Protein AF-A0A2N5MF92-F1 (afdb_monomer)

Mean predicted aligned error: 6.57 Å

Secondary structure (DSSP, 8-state):
-EEEEEEE-HHHHHHHHHHHH--TT-EEEEESS--HHHHHHHHHHHHHH--EEEEE---SHHHHHTT--TTEEEEEEESSBTTTTBPP-HHHHHHHHHHHTPPEEEE-TTTHHHH--TTTTT-SEEEEEIIIIIT-SS----EEEEEEHHHHHHHHHHH-S----

Sequence (165 aa):
MLNSSGGLTPFFAVSAVLIALTKAGDHIVCSQGLYGCTFGLLQLMKNKYNINHDFCAMESVEQLSALIRPETACTYVETPINPTMNKLDLEMIAQVGKQHGIPVVVDNTFSTPYLQRLLDWGCDIVLHSATKYICGHGDVVGGLVVGKKQFINSVAIITLTEIDA

Radius of gyration: 15.11 Å; Cα contacts (8 Å, |Δi|>4): 310; chains: 1; bounding box: 35×36×42 Å

Solvent-accessible surface area (backbone atoms only — not comparable to full-atom values): 9068 Å² total; per-residue (Å²): 125,77,47,71,57,84,83,29,41,43,66,51,36,54,50,44,52,52,55,68,56,48,56,74,63,24,29,35,41,30,41,56,54,61,57,70,68,60,50,52,48,49,52,48,38,30,75,76,42,48,25,44,71,48,76,36,84,56,85,44,72,66,66,47,57,72,68,62,50,98,48,41,42,34,37,41,37,54,36,53,16,64,91,79,61,49,77,69,60,56,50,60,52,19,50,54,21,61,75,72,74,28,50,30,36,34,38,36,46,75,57,37,76,90,72,46,63,53,63,83,45,53,34,49,32,42,34,32,36,34,28,45,75,74,55,66,73,71,84,50,81,22,10,35,46,39,33,52,43,72,59,45,51,60,40,41,73,82,67,54,90,72,79,92,124

pLDDT: mean 82.93, std 13.88, range [33.31, 97.88]

Nearest PDB structures (foldseek):
  2rfv-assembly1_A  TM=9.411E-01  e=1.328E-19  unclassified
  5m3z-assembly1_A  TM=9.356E-01  e=1.165E-19  Citrobacter freundii
  3jw9-assembly1_A  TM=9.347E-01  e=1.022E-19  Citrobacter freundii
  1gc0-assembly1_A  TM=9.426E-01  e=1.696E-18  Pseudomonas putida
  3qi6-assembly1_C  TM=9.608E-01  e=3.964E-18  Mycobacterium ulcerans Agy99

Foldseek 3Di:
DKDKDKDAFLLRQLLLLVVLQAAACAEEEEEPQDDPSNVVSQVVCCVPRVYYYDYFPQADLCRRLVPDDPRHRAYEYEALRPPVNDGHPLLSVLVSCVVNVHAYEYEPQPCPCVRDVSVVSRHAKYKYFCCPVVVPPNPDGIMMIIGDPVSNVSSCVVVPPDDPD

Structure (mmCIF, N/CA/C/O backbone):
data_AF-A0A2N5MF92-F1
#
_entry.id   AF-A0A2N5MF92-F1
#
loop_
_atom_site.group_PDB
_atom_site.id
_atom_site.type_symbol
_atom_site.label_atom_id
_atom_site.label_alt_id
_atom_site.label_comp_id
_atom_site.label_asym_id
_atom_site.label_entity_id
_atom_site.label_seq_id
_atom_site.pdbx_PDB_ins_code
_atom_site.Cartn_x
_atom_site.Cartn_y
_atom_site.Cartn_z
_atom_site.occupancy
_atom_site.B_iso_or_equiv
_atom_site.auth_seq_id
_atom_site.auth_comp_id
_atom_site.auth_asym_id
_atom_site.auth_atom_id
_atom_site.pdbx_PDB_model_num
ATOM 1 N N . MET A 1 1 ? -4.352 -20.357 -5.660 1.00 37.66 1 MET A N 1
ATOM 2 C CA . MET A 1 1 ? -4.112 -19.791 -7.005 1.00 37.66 1 MET A CA 1
ATOM 3 C C . MET A 1 1 ? -4.044 -18.279 -6.866 1.00 37.66 1 MET A C 1
ATOM 5 O O . MET A 1 1 ? -5.004 -17.697 -6.371 1.00 37.66 1 MET A O 1
ATOM 9 N N . LEU A 1 2 ? -2.894 -17.688 -7.190 1.00 33.31 2 LEU A N 1
ATOM 10 C CA . LEU A 1 2 ? -2.659 -16.240 -7.202 1.00 33.31 2 LEU A CA 1
ATOM 11 C C . LEU A 1 2 ? -2.833 -15.748 -8.646 1.00 33.31 2 LEU A C 1
ATOM 13 O O . LEU A 1 2 ? -2.382 -16.436 -9.559 1.00 33.31 2 LEU A O 1
ATOM 17 N N . ASN A 1 3 ? -3.490 -14.603 -8.838 1.00 42.91 3 ASN A N 1
ATOM 18 C CA . ASN A 1 3 ? -3.745 -14.004 -10.154 1.00 42.91 3 ASN A CA 1
ATOM 19 C C . ASN A 1 3 ? -3.087 -12.614 -10.228 1.00 42.91 3 ASN A C 1
ATOM 21 O O . ASN A 1 3 ? -2.977 -11.940 -9.204 1.00 42.91 3 ASN A O 1
ATOM 25 N N . SER A 1 4 ? -2.690 -12.181 -11.427 1.00 44.19 4 SER A N 1
ATOM 26 C CA . SER A 1 4 ? -2.208 -10.824 -11.720 1.00 44.19 4 SER A CA 1
ATOM 27 C C . SER A 1 4 ? -3.071 -10.176 -12.807 1.00 44.19 4 SER A C 1
ATOM 29 O O . SER A 1 4 ? -3.509 -10.853 -13.736 1.00 44.19 4 SER A O 1
ATOM 31 N N . SER A 1 5 ? -3.321 -8.869 -12.701 1.00 46.09 5 SER A N 1
ATOM 32 C CA . SER A 1 5 ? -3.902 -8.064 -13.782 1.00 46.09 5 SER A CA 1
ATOM 33 C C . SER A 1 5 ? -2.776 -7.314 -14.505 1.00 46.09 5 SER A C 1
ATOM 35 O O . SER A 1 5 ? -2.074 -6.498 -13.910 1.00 46.09 5 SER A O 1
ATOM 37 N N . GLY A 1 6 ? -2.537 -7.641 -15.778 1.00 43.34 6 GLY A N 1
ATOM 38 C CA . GLY A 1 6 ? -1.583 -6.926 -16.634 1.00 43.34 6 GLY A CA 1
ATOM 39 C C . GLY A 1 6 ? -2.265 -5.772 -17.375 1.00 43.34 6 GLY A C 1
ATOM 40 O O . GLY A 1 6 ? -3.405 -5.925 -17.797 1.00 43.34 6 GLY A O 1
ATOM 41 N N . GLY A 1 7 ? -1.576 -4.633 -17.540 1.00 51.56 7 GLY A N 1
ATOM 42 C CA . GLY A 1 7 ? -2.026 -3.520 -18.401 1.00 51.56 7 GLY A CA 1
ATOM 43 C C . GLY A 1 7 ? -2.227 -2.154 -17.729 1.00 51.56 7 GLY A C 1
ATOM 44 O O . GLY A 1 7 ? -2.635 -1.208 -18.394 1.00 51.56 7 GLY A O 1
ATOM 45 N N . LEU A 1 8 ? -1.940 -2.005 -16.432 1.00 58.53 8 LEU A N 1
ATOM 46 C CA . LEU A 1 8 ? -2.110 -0.728 -15.718 1.00 58.53 8 LEU A CA 1
ATOM 47 C C . LEU A 1 8 ? -0.862 0.147 -15.862 1.00 58.53 8 LEU A C 1
ATOM 49 O O . LEU A 1 8 ? 0.218 -0.386 -16.050 1.00 58.53 8 LEU A O 1
ATOM 53 N N . THR A 1 9 ? -0.939 1.469 -15.709 1.00 78.12 9 THR A N 1
ATOM 54 C CA . THR A 1 9 ? 0.262 2.250 -15.344 1.00 78.12 9 THR A CA 1
ATOM 55 C C . THR A 1 9 ? 0.539 2.078 -13.840 1.00 78.12 9 THR A C 1
ATOM 57 O O . THR A 1 9 ? -0.375 1.697 -13.107 1.00 78.12 9 THR A O 1
ATOM 60 N N . PRO A 1 10 ? 1.750 2.362 -13.321 1.00 77.25 10 PRO A N 1
ATOM 61 C CA . PRO A 1 10 ? 2.025 2.248 -11.881 1.00 77.25 10 PRO A CA 1
ATOM 62 C C . PRO A 1 10 ? 1.055 3.071 -11.026 1.00 77.25 10 PRO A C 1
ATOM 64 O O . PRO A 1 10 ? 0.487 2.573 -10.060 1.00 77.25 10 PRO A O 1
ATOM 67 N N . PHE A 1 11 ? 0.796 4.312 -11.447 1.00 83.94 11 PHE A N 1
ATOM 68 C CA . PHE A 1 11 ? -0.179 5.182 -10.796 1.00 83.94 11 PHE A CA 1
ATOM 69 C C . PHE A 1 11 ? -1.596 4.604 -10.866 1.00 83.94 11 PHE A C 1
ATOM 71 O O . PHE A 1 11 ? -2.316 4.632 -9.871 1.00 83.94 11 PHE A O 1
ATOM 78 N N . PHE A 1 12 ? -1.979 4.034 -12.014 1.00 84.69 12 PHE A N 1
ATOM 79 C CA . PHE A 1 12 ? -3.293 3.419 -12.171 1.00 84.69 12 PHE A CA 1
ATOM 80 C C . PHE A 1 12 ? -3.463 2.170 -11.293 1.00 84.69 12 PHE A C 1
ATOM 82 O O . PHE A 1 12 ? -4.538 1.959 -10.741 1.00 84.69 12 PHE A O 1
ATOM 89 N N . ALA A 1 13 ? -2.403 1.377 -11.097 1.00 86.56 13 ALA A N 1
ATOM 90 C CA . ALA A 1 13 ? -2.418 0.226 -10.196 1.00 86.56 13 ALA A CA 1
ATOM 91 C C . ALA A 1 13 ? -2.676 0.644 -8.739 1.00 86.56 13 ALA A C 1
ATOM 93 O O . ALA A 1 13 ? -3.570 0.095 -8.095 1.00 86.56 13 ALA A O 1
ATOM 94 N N . VAL A 1 14 ? -1.959 1.664 -8.254 1.00 90.00 14 VAL A N 1
ATOM 95 C CA . VAL A 1 14 ? -2.176 2.243 -6.917 1.00 90.00 14 VAL A CA 1
ATOM 96 C C . VAL A 1 14 ? -3.604 2.775 -6.792 1.00 90.00 14 VAL A C 1
ATOM 98 O O . VAL A 1 14 ? -4.313 2.431 -5.847 1.00 90.00 14 VAL A O 1
ATOM 101 N N . SER A 1 15 ? -4.063 3.569 -7.765 1.00 90.25 15 SER A N 1
ATOM 102 C CA . SER A 1 15 ? -5.401 4.160 -7.713 1.00 90.25 15 SER A CA 1
ATOM 103 C C . SER A 1 15 ? -6.510 3.116 -7.744 1.00 90.25 15 SER A C 1
ATOM 105 O O . SER A 1 15 ? -7.461 3.227 -6.979 1.00 90.25 15 SER A O 1
ATOM 107 N N . ALA A 1 16 ? -6.387 2.088 -8.587 1.00 90.31 16 ALA A N 1
ATOM 108 C CA . ALA A 1 16 ? -7.391 1.038 -8.706 1.00 90.31 16 ALA A CA 1
ATOM 109 C C . ALA A 1 16 ? -7.510 0.229 -7.410 1.00 90.31 16 ALA A C 1
ATOM 111 O O . ALA A 1 16 ? -8.621 -0.047 -6.966 1.00 90.31 16 ALA A O 1
ATOM 112 N N . VAL A 1 17 ? -6.383 -0.096 -6.766 1.00 92.12 17 VAL A N 1
ATOM 113 C CA . VAL A 1 17 ? -6.385 -0.796 -5.475 1.00 92.12 17 VAL A CA 1
ATOM 114 C C . VAL A 1 17 ? -7.006 0.057 -4.377 1.00 92.12 17 VAL A C 1
ATOM 116 O O . VAL A 1 17 ? -7.874 -0.434 -3.660 1.00 92.12 17 VAL A O 1
ATOM 119 N N . LEU A 1 18 ? -6.614 1.328 -4.255 1.00 92.81 18 LEU A N 1
ATOM 120 C CA . LEU A 1 18 ? -7.174 2.203 -3.225 1.00 92.81 18 LEU A CA 1
ATOM 121 C C . LEU A 1 18 ? -8.675 2.433 -3.434 1.00 92.81 18 LEU A C 1
ATOM 123 O O . LEU A 1 18 ? -9.434 2.344 -2.476 1.00 92.81 18 LEU A O 1
ATOM 127 N N . ILE A 1 19 ? -9.126 2.644 -4.672 1.00 92.25 19 ILE A N 1
ATOM 128 C CA . ILE A 1 19 ? -10.555 2.783 -4.992 1.00 92.25 19 ILE A CA 1
ATOM 129 C C . ILE A 1 19 ? -11.319 1.484 -4.707 1.00 92.25 19 ILE A C 1
ATOM 131 O O . ILE A 1 19 ? -12.418 1.537 -4.171 1.00 92.25 19 ILE A O 1
ATOM 135 N N . ALA A 1 20 ? -10.753 0.316 -5.023 1.00 91.81 20 ALA A N 1
ATOM 136 C CA . ALA A 1 20 ? -11.407 -0.966 -4.760 1.00 91.81 20 ALA A CA 1
ATOM 137 C C . ALA A 1 20 ? -11.538 -1.282 -3.259 1.00 91.81 20 ALA A C 1
ATOM 139 O O . ALA A 1 20 ? -12.433 -2.031 -2.869 1.00 91.81 20 ALA A O 1
ATOM 140 N N . LEU A 1 21 ? -10.640 -0.744 -2.428 1.00 92.94 21 LEU A N 1
ATOM 141 C CA . LEU A 1 21 ? -10.619 -0.972 -0.982 1.00 92.94 21 LEU A CA 1
ATOM 142 C C . LEU A 1 21 ? -11.421 0.053 -0.181 1.00 92.94 21 LEU A C 1
ATOM 144 O O . LEU A 1 21 ? -11.750 -0.230 0.966 1.00 92.94 21 LEU A O 1
ATOM 148 N N . THR A 1 22 ? -11.708 1.226 -0.746 1.00 95.00 22 THR A N 1
ATOM 149 C CA . THR A 1 22 ? -12.255 2.361 0.008 1.00 95.00 22 THR A CA 1
ATOM 150 C C . THR A 1 22 ? -13.601 2.826 -0.526 1.00 95.00 22 THR A C 1
ATOM 152 O O . THR A 1 22 ? -13.921 2.710 -1.707 1.00 95.00 22 THR A O 1
ATOM 155 N N . LYS A 1 23 ? -14.395 3.414 0.363 1.00 94.75 23 LYS A N 1
ATOM 156 C CA . LYS A 1 23 ? -15.624 4.155 0.064 1.00 94.75 23 LYS A CA 1
ATOM 157 C C . LYS A 1 23 ? -15.601 5.507 0.776 1.00 94.75 23 LYS A C 1
ATOM 159 O O . LYS A 1 23 ? -14.758 5.775 1.627 1.00 94.75 23 LYS A O 1
ATOM 164 N N . ALA A 1 24 ? -16.540 6.380 0.421 1.00 95.50 24 ALA A N 1
ATOM 165 C CA . ALA A 1 24 ? -16.630 7.706 1.021 1.00 95.50 24 ALA A CA 1
ATOM 166 C C . ALA A 1 24 ? -16.761 7.637 2.553 1.00 95.50 24 ALA A C 1
ATOM 168 O O . ALA A 1 24 ? -17.595 6.894 3.073 1.00 95.50 24 ALA A O 1
ATOM 169 N N . GLY A 1 25 ? -15.961 8.443 3.254 1.00 94.88 25 GLY A N 1
ATOM 170 C CA . GLY A 1 25 ? -15.896 8.461 4.718 1.00 94.88 25 GLY A CA 1
ATOM 171 C C . GLY A 1 25 ? -14.884 7.493 5.337 1.00 94.88 25 GLY A C 1
ATOM 172 O O . GLY A 1 25 ? -14.663 7.582 6.541 1.00 94.88 25 GLY A O 1
ATOM 173 N N . ASP A 1 26 ? -14.259 6.612 4.550 1.00 97.88 26 ASP A N 1
ATOM 174 C CA . ASP A 1 26 ? -13.241 5.693 5.062 1.00 97.88 26 ASP A CA 1
ATOM 175 C C . ASP A 1 26 ? -11.941 6.411 5.446 1.00 97.88 26 ASP A C 1
ATOM 177 O O . ASP A 1 26 ? -11.700 7.582 5.129 1.00 97.88 26 ASP A O 1
ATOM 181 N N . HIS A 1 27 ? -11.074 5.662 6.117 1.00 97.81 27 HIS A N 1
ATOM 182 C CA . HIS A 1 27 ? -9.762 6.091 6.559 1.00 97.81 27 HIS A CA 1
ATOM 183 C C . HIS A 1 27 ? -8.654 5.156 6.043 1.00 97.81 27 HIS A C 1
ATOM 185 O O . HIS A 1 27 ? -8.849 3.947 5.926 1.00 97.81 27 HIS A O 1
ATOM 191 N N . ILE A 1 28 ? -7.475 5.701 5.743 1.00 97.31 28 ILE A N 1
ATOM 192 C CA . ILE A 1 28 ? -6.298 4.947 5.288 1.00 97.31 28 ILE A CA 1
ATOM 193 C C . ILE A 1 28 ? -5.108 5.286 6.188 1.00 97.31 28 ILE A C 1
ATOM 195 O O . ILE A 1 28 ? -4.791 6.458 6.380 1.00 97.31 28 ILE A O 1
ATOM 199 N N . VAL A 1 29 ? -4.395 4.277 6.691 1.00 96.62 29 VAL A N 1
ATOM 200 C CA . VAL A 1 29 ? -3.119 4.509 7.389 1.00 96.62 29 VAL A CA 1
ATOM 201 C C . VAL A 1 29 ? -1.972 4.328 6.404 1.00 96.62 29 VAL A C 1
ATOM 203 O O . VAL A 1 29 ? -1.818 3.263 5.814 1.00 96.62 29 VAL A O 1
ATOM 206 N N . CYS A 1 30 ? -1.156 5.358 6.215 1.00 94.38 30 CYS A N 1
ATOM 207 C CA . CYS A 1 30 ? -0.072 5.371 5.240 1.00 94.38 30 CYS A CA 1
ATOM 208 C C . CYS A 1 30 ? 1.305 5.397 5.905 1.00 94.38 30 CYS A C 1
ATOM 210 O O . CYS A 1 30 ? 1.486 6.057 6.928 1.00 94.38 30 CYS A O 1
ATOM 212 N N . SER A 1 31 ? 2.303 4.745 5.304 1.00 90.56 31 SER A N 1
ATOM 213 C CA . SER A 1 31 ? 3.696 4.927 5.724 1.00 90.56 31 SER A CA 1
ATOM 214 C C . SER A 1 31 ? 4.172 6.353 5.440 1.00 90.56 31 SER A C 1
ATOM 216 O O . SER A 1 31 ? 3.730 7.003 4.488 1.00 90.56 31 SER A O 1
ATOM 218 N N . GLN A 1 32 ? 5.103 6.856 6.246 1.00 84.88 32 GLN A N 1
ATOM 219 C CA . GLN A 1 32 ? 5.800 8.101 5.929 1.00 84.88 32 GLN A CA 1
ATOM 220 C C . GLN A 1 32 ? 6.672 7.941 4.674 1.00 84.88 32 GLN A C 1
ATOM 222 O O . GLN A 1 32 ? 7.193 6.864 4.397 1.00 84.88 32 GLN A O 1
ATOM 227 N N . GLY A 1 33 ? 6.835 9.029 3.915 1.00 77.31 33 GLY A N 1
ATOM 228 C CA . GLY A 1 33 ? 7.702 9.053 2.732 1.00 77.31 33 GLY A CA 1
ATOM 229 C C . GLY A 1 33 ? 7.108 8.386 1.486 1.00 77.31 33 GLY A C 1
ATOM 230 O O . GLY A 1 33 ? 7.811 7.687 0.766 1.00 77.31 33 GLY A O 1
ATOM 231 N N . LEU A 1 34 ? 5.818 8.608 1.222 1.00 80.44 34 LEU A N 1
ATOM 232 C CA . LEU A 1 34 ? 5.188 8.165 -0.023 1.00 80.44 34 LEU A CA 1
ATOM 233 C C . LEU A 1 34 ? 5.692 8.939 -1.244 1.00 80.44 34 LEU A C 1
ATOM 235 O O . LEU A 1 34 ? 5.992 10.136 -1.170 1.00 80.44 34 LEU A O 1
ATOM 239 N N . TYR A 1 35 ? 5.642 8.289 -2.405 1.00 77.81 35 TYR A N 1
ATOM 240 C CA . TYR A 1 35 ? 5.834 8.944 -3.688 1.00 77.81 35 TYR A CA 1
ATOM 241 C C . TYR A 1 35 ? 4.839 10.100 -3.902 1.00 77.81 35 TYR A C 1
ATOM 243 O O . TYR A 1 35 ? 3.648 10.008 -3.587 1.00 77.81 35 TYR A O 1
ATOM 251 N N . GLY A 1 36 ? 5.314 11.201 -4.498 1.00 80.50 36 GLY A N 1
ATOM 252 C CA . GLY A 1 36 ? 4.541 12.443 -4.632 1.00 80.50 36 GLY A CA 1
ATOM 253 C C . GLY A 1 36 ? 3.204 12.282 -5.367 1.00 80.50 36 GLY A C 1
ATOM 254 O O . GLY A 1 36 ? 2.219 12.920 -4.996 1.00 80.50 36 GLY A O 1
ATOM 255 N N . CYS A 1 37 ? 3.123 11.392 -6.363 1.00 82.50 37 CYS A N 1
ATOM 256 C CA . CYS A 1 37 ? 1.855 11.115 -7.044 1.00 82.50 37 CYS A CA 1
ATOM 257 C C . CYS A 1 37 ? 0.853 10.391 -6.134 1.00 82.50 37 CYS A C 1
ATOM 259 O O . CYS A 1 37 ? -0.334 10.711 -6.170 1.00 82.50 37 CYS A O 1
ATOM 261 N N . THR A 1 38 ? 1.317 9.467 -5.289 1.00 86.19 38 THR A N 1
ATOM 262 C CA . THR A 1 38 ? 0.474 8.774 -4.303 1.00 86.19 38 THR A CA 1
ATOM 263 C C . THR A 1 38 ? -0.040 9.756 -3.255 1.00 86.19 38 THR A C 1
ATOM 265 O O . THR A 1 38 ? -1.230 9.765 -2.950 1.00 86.19 38 THR A O 1
ATOM 268 N N . PHE A 1 39 ? 0.812 10.669 -2.778 1.00 88.69 39 PHE A N 1
ATOM 269 C CA . PHE A 1 39 ? 0.384 11.757 -1.896 1.00 88.69 39 PHE A CA 1
ATOM 270 C C . PHE A 1 39 ? -0.694 12.640 -2.549 1.00 88.69 39 PHE A C 1
ATOM 272 O O . PHE A 1 39 ? -1.721 12.931 -1.935 1.00 88.69 39 PHE A O 1
ATOM 279 N N . GLY A 1 40 ? -0.502 13.024 -3.815 1.00 89.31 40 GLY A N 1
ATOM 280 C CA . GLY A 1 40 ? -1.493 13.790 -4.573 1.00 89.31 40 GLY A CA 1
ATOM 281 C C . GLY A 1 40 ? -2.836 13.064 -4.711 1.00 89.31 40 GLY A C 1
ATOM 282 O O . GLY A 1 40 ? -3.890 13.684 -4.558 1.00 89.31 40 GLY A O 1
ATOM 283 N N . LEU A 1 41 ? -2.811 11.746 -4.934 1.00 91.75 41 LEU A N 1
ATOM 284 C CA . LEU A 1 41 ? -4.013 10.913 -4.969 1.00 91.75 41 LEU A CA 1
ATOM 285 C C . LEU A 1 41 ? -4.740 10.907 -3.617 1.00 91.75 41 LEU A C 1
ATOM 287 O O . LEU A 1 41 ? -5.949 11.125 -3.589 1.00 91.75 41 LEU A O 1
ATOM 291 N N . LEU A 1 42 ? -4.024 10.731 -2.504 1.00 93.31 42 LEU A N 1
ATOM 292 C CA . LEU A 1 42 ? -4.611 10.755 -1.158 1.00 93.31 42 LEU A CA 1
ATOM 293 C C . LEU A 1 42 ? -5.271 12.104 -0.837 1.00 93.31 42 LEU A C 1
ATOM 295 O O . LEU A 1 42 ? -6.369 12.144 -0.280 1.00 93.31 42 LEU A O 1
ATOM 299 N N . GLN A 1 43 ? -4.649 13.218 -1.237 1.00 94.19 43 GLN A N 1
ATOM 300 C CA . GLN A 1 43 ? -5.249 14.551 -1.102 1.00 94.19 43 GLN A CA 1
ATOM 301 C C . GLN A 1 43 ? -6.522 14.695 -1.943 1.00 94.19 43 GLN A C 1
ATOM 303 O O . GLN A 1 43 ? -7.524 15.236 -1.474 1.00 94.19 43 GLN A O 1
ATOM 308 N N . LEU A 1 44 ? -6.517 14.183 -3.176 1.00 93.94 44 LEU A N 1
ATOM 309 C CA . LEU A 1 44 ? -7.702 14.184 -4.030 1.00 93.94 44 LEU A CA 1
ATOM 310 C C . LEU A 1 44 ? -8.833 13.341 -3.427 1.00 93.94 44 LEU A C 1
ATOM 312 O O . LEU A 1 44 ? -9.977 13.795 -3.406 1.00 93.94 44 LEU A O 1
ATOM 316 N N . MET A 1 45 ? -8.520 12.152 -2.908 1.00 95.25 45 MET A N 1
ATOM 317 C CA . MET A 1 45 ? -9.494 11.266 -2.268 1.00 95.25 45 MET A CA 1
ATOM 318 C C . MET A 1 45 ? -10.114 11.898 -1.018 1.00 95.25 45 MET A C 1
ATOM 320 O O . MET A 1 45 ? -11.333 11.846 -0.844 1.00 95.25 45 MET A O 1
ATOM 324 N N . LYS A 1 46 ? -9.305 12.591 -0.211 1.00 95.94 46 LYS A N 1
ATOM 325 C CA . LYS A 1 46 ? -9.786 13.372 0.932 1.00 95.94 46 LYS A CA 1
ATOM 326 C C . LYS A 1 46 ? -10.733 14.486 0.504 1.00 95.94 46 LYS A C 1
ATOM 328 O O . LYS A 1 46 ? -11.858 14.557 0.986 1.00 95.94 46 LYS A O 1
ATOM 333 N N . ASN A 1 47 ? -10.310 15.322 -0.441 1.00 95.81 47 ASN A N 1
ATOM 334 C CA . ASN A 1 47 ? -11.057 16.522 -0.818 1.00 95.81 47 ASN A CA 1
ATOM 335 C C . ASN A 1 47 ? -12.345 16.219 -1.594 1.00 95.81 47 ASN A C 1
ATOM 337 O O . ASN A 1 47 ? -13.325 16.945 -1.450 1.00 95.81 47 ASN A O 1
ATOM 341 N N . LYS A 1 48 ? -12.350 15.178 -2.437 1.00 94.69 48 LYS A N 1
ATOM 342 C CA . LYS A 1 48 ? -13.509 14.846 -3.281 1.00 94.69 48 LYS A CA 1
ATOM 343 C C . LYS A 1 48 ? -14.445 13.813 -2.671 1.00 94.69 48 LYS A C 1
ATOM 345 O O . LYS A 1 48 ? -15.647 13.898 -2.899 1.00 94.69 48 LYS A O 1
ATOM 350 N N . TYR A 1 49 ? -13.908 12.837 -1.943 1.00 95.06 49 TYR A N 1
ATOM 351 C CA . TYR A 1 49 ? -14.669 11.670 -1.485 1.00 95.06 49 TYR A CA 1
ATOM 352 C C . TYR A 1 49 ? -14.710 11.544 0.039 1.00 95.06 49 TYR A C 1
ATOM 354 O O . TYR A 1 49 ? -15.271 10.579 0.550 1.00 95.06 49 TYR A O 1
ATOM 362 N N . ASN A 1 50 ? -14.147 12.511 0.774 1.00 96.38 50 ASN A N 1
ATOM 363 C CA . ASN A 1 50 ? -14.054 12.484 2.234 1.00 96.38 50 ASN A CA 1
ATOM 364 C C . ASN A 1 50 ? -13.363 11.212 2.762 1.00 96.38 50 ASN A C 1
ATOM 366 O O . ASN A 1 50 ? -13.740 10.680 3.802 1.00 96.38 50 ASN A O 1
ATOM 370 N N . ILE A 1 51 ? -12.379 10.700 2.018 1.00 97.62 51 ILE A N 1
ATOM 371 C CA . ILE A 1 51 ? -11.561 9.559 2.441 1.00 97.62 51 ILE A CA 1
ATOM 372 C C . ILE A 1 51 ? -10.331 10.112 3.155 1.00 97.62 51 ILE A C 1
ATOM 374 O O . ILE A 1 51 ? -9.457 10.729 2.540 1.00 97.62 51 ILE A O 1
ATOM 378 N N . ASN A 1 52 ? -10.290 9.949 4.471 1.00 97.00 52 ASN A N 1
ATOM 379 C CA . ASN A 1 52 ? -9.232 10.500 5.304 1.00 97.00 52 ASN A CA 1
ATOM 380 C C . ASN A 1 52 ? -7.994 9.602 5.295 1.00 97.00 52 ASN A C 1
ATOM 382 O O . ASN A 1 52 ? -8.059 8.421 4.967 1.00 97.00 52 ASN A O 1
ATOM 386 N N . HIS A 1 53 ? -6.851 10.172 5.656 1.00 96.44 53 HIS A N 1
ATOM 387 C CA . HIS A 1 53 ? -5.612 9.421 5.784 1.00 96.44 53 HIS A CA 1
ATOM 388 C C . HIS A 1 53 ? -4.725 10.009 6.877 1.00 96.44 53 HIS A C 1
ATOM 390 O O . HIS A 1 53 ? -4.678 11.232 7.031 1.00 96.44 53 HIS A O 1
ATOM 396 N N . ASP A 1 54 ? -3.999 9.136 7.569 1.00 95.75 54 ASP A N 1
ATOM 397 C CA . ASP A 1 54 ? -2.976 9.485 8.552 1.00 95.75 54 ASP A CA 1
ATOM 398 C C . ASP A 1 54 ? -1.629 8.879 8.157 1.00 95.75 54 ASP A C 1
ATOM 400 O O . ASP A 1 54 ? -1.556 7.769 7.627 1.00 95.75 54 ASP A O 1
ATOM 404 N N . PHE A 1 55 ? -0.545 9.603 8.435 1.00 93.75 55 PHE A N 1
ATOM 405 C CA . PHE A 1 55 ? 0.816 9.133 8.178 1.00 93.75 55 PHE A CA 1
ATOM 406 C C . PHE A 1 55 ? 1.448 8.575 9.453 1.00 93.75 55 PHE A C 1
ATOM 408 O O . PHE A 1 55 ? 1.489 9.247 10.483 1.00 93.75 55 PHE A O 1
ATOM 415 N N . CYS A 1 56 ? 2.007 7.372 9.360 1.00 90.88 56 CYS A N 1
ATOM 416 C CA . CYS A 1 56 ? 2.664 6.661 10.448 1.00 90.88 56 CYS A CA 1
ATOM 417 C C . CYS A 1 56 ? 4.104 6.307 10.059 1.00 90.88 56 CYS A C 1
ATOM 419 O O . CYS A 1 56 ? 4.358 5.884 8.931 1.00 90.88 56 CYS A O 1
ATOM 421 N N . ALA A 1 57 ? 5.048 6.448 10.991 1.00 87.81 57 ALA A N 1
ATOM 422 C CA . ALA A 1 57 ? 6.413 5.956 10.794 1.00 87.81 57 ALA A CA 1
ATOM 423 C C . ALA A 1 57 ? 6.476 4.414 10.787 1.00 87.81 57 ALA A C 1
ATOM 425 O O . ALA A 1 57 ? 7.375 3.847 10.175 1.00 87.81 57 ALA A O 1
ATOM 426 N N . MET A 1 58 ? 5.484 3.748 11.399 1.00 88.38 58 MET A N 1
ATOM 427 C CA . MET A 1 58 ? 5.347 2.285 11.474 1.00 88.38 58 MET A CA 1
ATOM 428 C C . MET A 1 58 ? 6.561 1.599 12.121 1.00 88.38 58 MET A C 1
ATOM 430 O O . MET A 1 58 ? 6.964 0.514 11.712 1.00 88.38 58 MET A O 1
ATOM 434 N N . GLU A 1 59 ? 7.136 2.233 13.146 1.00 87.75 59 GLU A N 1
ATOM 435 C CA . GLU A 1 59 ? 8.307 1.717 13.869 1.00 87.75 59 GLU A CA 1
ATOM 436 C C . GLU A 1 59 ? 7.919 0.755 14.999 1.00 87.75 59 GLU A C 1
ATOM 438 O O . GLU A 1 59 ? 8.755 -0.007 15.481 1.00 87.75 59 GLU A O 1
ATOM 443 N N . SER A 1 60 ? 6.655 0.780 15.433 1.00 90.81 60 SER A N 1
ATOM 444 C CA . SER A 1 60 ? 6.143 -0.112 16.471 1.00 90.81 60 SER A CA 1
ATOM 445 C C . SER A 1 60 ? 4.673 -0.479 16.256 1.00 90.81 60 SER A C 1
ATOM 447 O O . SER A 1 60 ? 3.914 0.233 15.586 1.00 90.81 60 SER A O 1
ATOM 449 N N . VAL A 1 61 ? 4.264 -1.592 16.871 1.00 91.56 61 VAL A N 1
ATOM 450 C CA . VAL A 1 61 ? 2.878 -2.085 16.865 1.00 91.56 61 VAL A CA 1
ATOM 451 C C . VAL A 1 61 ? 1.928 -1.047 17.457 1.00 91.56 61 VAL A C 1
ATOM 453 O O . VAL A 1 61 ? 0.832 -0.843 16.940 1.00 91.56 61 VAL A O 1
ATOM 456 N N . GLU A 1 62 ? 2.347 -0.369 18.523 1.00 92.75 62 GLU A N 1
ATOM 457 C CA . GLU A 1 62 ? 1.549 0.617 19.249 1.00 92.75 62 GLU A CA 1
ATOM 458 C C . GLU A 1 62 ? 1.284 1.852 18.389 1.00 92.75 62 GLU A C 1
ATOM 460 O O . GLU A 1 62 ? 0.152 2.331 18.348 1.00 92.75 62 GLU A O 1
ATOM 465 N N . GLN A 1 63 ? 2.300 2.338 17.664 1.00 93.06 63 GLN A N 1
ATOM 466 C CA . GLN A 1 63 ? 2.148 3.478 16.758 1.00 93.06 63 GLN A CA 1
ATOM 467 C C . GLN A 1 63 ? 1.134 3.189 15.649 1.00 93.06 63 GLN A C 1
ATOM 469 O O . GLN A 1 63 ? 0.284 4.030 15.359 1.00 93.06 63 GLN A O 1
ATOM 474 N N . LEU A 1 64 ? 1.223 2.007 15.029 1.00 93.50 64 LEU A N 1
ATOM 475 C CA . LEU A 1 64 ? 0.301 1.617 13.967 1.00 93.50 64 LEU A CA 1
ATOM 476 C C . LEU A 1 64 ? -1.109 1.391 14.523 1.00 93.50 64 LEU A C 1
ATO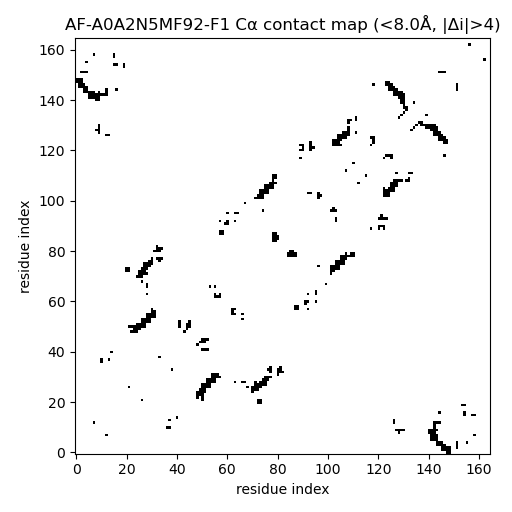M 478 O O . LEU A 1 64 ? -2.071 1.940 13.993 1.00 93.50 64 LEU A O 1
ATOM 482 N N . SER A 1 65 ? -1.230 0.644 15.622 1.00 93.81 65 SER A N 1
ATOM 483 C CA . SER A 1 65 ? -2.524 0.311 16.231 1.00 93.81 65 SER A CA 1
ATOM 484 C C . SER A 1 65 ? -3.271 1.547 16.736 1.00 93.81 65 SER A C 1
ATOM 486 O O . SER A 1 65 ? -4.490 1.605 16.625 1.00 93.81 65 SER A O 1
ATOM 488 N N . ALA A 1 66 ? -2.562 2.568 17.231 1.00 95.19 66 ALA A N 1
ATOM 489 C CA . ALA A 1 66 ? -3.171 3.812 17.707 1.00 95.19 66 ALA A CA 1
ATOM 490 C C . ALA A 1 66 ? -3.859 4.637 16.602 1.00 95.19 66 ALA A C 1
ATOM 492 O O . ALA A 1 66 ? -4.716 5.468 16.903 1.00 95.19 66 ALA A O 1
ATOM 493 N N . LEU A 1 67 ? -3.489 4.427 15.336 1.00 95.31 67 LEU A N 1
ATOM 494 C CA . LEU A 1 67 ? -4.071 5.122 14.183 1.00 95.31 67 LEU A CA 1
ATOM 495 C C . LEU A 1 67 ? -5.176 4.314 13.495 1.00 95.31 67 LEU A C 1
ATOM 497 O O . LEU A 1 67 ? -5.846 4.828 12.597 1.00 95.31 67 LEU A O 1
ATOM 501 N N . ILE A 1 68 ? -5.384 3.058 13.896 1.00 95.44 68 ILE A N 1
ATOM 502 C CA . ILE A 1 68 ? -6.472 2.240 13.369 1.00 95.44 68 ILE A CA 1
ATOM 503 C C . ILE A 1 68 ? -7.791 2.714 13.984 1.00 95.44 68 ILE A C 1
ATOM 505 O O . ILE A 1 68 ? -7.936 2.849 15.197 1.00 95.44 68 ILE A O 1
ATOM 509 N N . ARG A 1 69 ? -8.766 2.967 13.113 1.00 95.00 69 ARG A N 1
ATOM 510 C CA . ARG A 1 69 ? -10.114 3.433 13.434 1.00 95.00 69 ARG A CA 1
ATOM 511 C C . ARG A 1 69 ? -11.140 2.428 12.909 1.00 95.00 69 ARG A C 1
ATOM 513 O O . ARG A 1 69 ? -10.799 1.635 12.029 1.00 95.00 69 ARG A O 1
ATOM 520 N N . PRO A 1 70 ? -12.394 2.462 13.390 1.00 95.25 70 PRO A N 1
ATOM 521 C CA . PRO A 1 70 ? -13.460 1.600 12.873 1.00 95.25 70 PRO A CA 1
ATOM 522 C C . PRO A 1 70 ? -13.661 1.701 11.354 1.00 95.25 70 PRO A C 1
ATOM 524 O O . PRO A 1 70 ? -14.026 0.723 10.710 1.00 95.25 70 PRO A O 1
ATOM 527 N N . GLU A 1 71 ? -13.415 2.879 10.787 1.00 96.38 71 GLU A N 1
ATOM 528 C CA . GLU A 1 71 ? -13.503 3.180 9.361 1.00 96.38 71 GLU A CA 1
ATOM 529 C C . GLU A 1 71 ? -12.174 3.004 8.600 1.00 96.38 71 GLU A C 1
ATOM 531 O O . GLU A 1 71 ? -12.102 3.333 7.415 1.00 96.38 71 GLU A O 1
ATOM 536 N N . THR A 1 72 ? -11.109 2.503 9.245 1.00 97.75 72 THR A N 1
ATOM 537 C CA . THR A 1 72 ? -9.847 2.211 8.552 1.00 97.75 72 THR A CA 1
ATOM 538 C C . THR A 1 72 ? -10.057 1.070 7.561 1.00 97.75 72 THR A C 1
ATOM 540 O O . THR A 1 72 ? -10.266 -0.078 7.946 1.00 97.75 72 THR A O 1
ATOM 543 N N . ALA A 1 73 ? -9.955 1.386 6.276 1.00 96.69 73 ALA A N 1
ATOM 544 C CA . ALA A 1 73 ? -10.189 0.451 5.186 1.00 96.69 73 ALA A CA 1
ATOM 545 C C . ALA A 1 73 ? -8.937 -0.344 4.799 1.00 96.69 73 ALA A C 1
ATOM 547 O O . ALA A 1 73 ? -9.045 -1.496 4.385 1.00 96.69 73 ALA A O 1
ATOM 548 N N . CYS A 1 74 ? -7.747 0.251 4.913 1.00 96.56 74 CYS A N 1
ATOM 549 C CA . CYS A 1 74 ? -6.484 -0.433 4.648 1.00 96.56 74 CYS A CA 1
ATOM 550 C C . CYS A 1 74 ? -5.278 0.296 5.253 1.00 96.56 74 CYS A C 1
ATOM 552 O O . CYS A 1 74 ? -5.339 1.485 5.590 1.00 96.56 74 CYS A O 1
ATOM 554 N N . THR A 1 75 ? -4.164 -0.431 5.328 1.00 95.75 75 THR A N 1
ATOM 555 C CA . THR A 1 75 ? -2.834 0.139 5.557 1.00 95.75 75 THR A CA 1
ATOM 556 C C . THR A 1 75 ? -2.069 0.142 4.237 1.00 95.75 75 THR A C 1
ATOM 558 O O . THR A 1 75 ? -1.947 -0.904 3.600 1.00 95.75 75 THR A O 1
ATOM 561 N N . TYR A 1 76 ? -1.548 1.297 3.823 1.00 94.81 76 TYR A N 1
ATOM 562 C CA . TYR A 1 76 ? -0.750 1.457 2.607 1.00 94.81 76 TYR A CA 1
ATOM 563 C C . TYR A 1 76 ? 0.709 1.754 2.948 1.00 94.81 76 TYR A C 1
ATOM 565 O O . TYR A 1 76 ? 1.011 2.702 3.674 1.00 94.81 76 TYR A O 1
ATOM 573 N N . VAL A 1 77 ? 1.618 0.965 2.389 1.00 91.25 77 VAL A N 1
ATOM 574 C CA . VAL A 1 77 ? 3.044 1.022 2.696 1.00 91.25 77 VAL A CA 1
ATOM 575 C C . VAL A 1 77 ? 3.849 1.110 1.411 1.00 91.25 77 VAL A C 1
ATOM 577 O O . VAL A 1 77 ? 3.609 0.352 0.479 1.00 91.25 77 VAL A O 1
ATOM 580 N N . GLU A 1 78 ? 4.839 1.994 1.371 1.00 84.88 78 GLU A N 1
ATOM 581 C CA . GLU A 1 78 ? 5.840 2.036 0.302 1.00 84.88 78 GLU A CA 1
ATOM 582 C C . GLU A 1 78 ? 7.191 1.580 0.856 1.00 84.88 78 GLU A C 1
ATOM 584 O O . GLU A 1 78 ? 7.636 2.060 1.900 1.00 84.88 78 GLU A O 1
ATOM 589 N N . THR A 1 79 ? 7.839 0.619 0.192 1.00 77.56 79 THR A N 1
ATOM 590 C CA . THR A 1 79 ? 9.127 0.100 0.657 1.00 77.56 79 THR A CA 1
ATOM 591 C C . THR A 1 79 ? 10.052 -0.346 -0.482 1.00 77.56 79 THR A C 1
ATOM 593 O O . THR A 1 79 ? 9.621 -1.041 -1.409 1.00 77.56 79 THR A O 1
ATOM 596 N N . PRO A 1 80 ? 11.363 -0.047 -0.390 1.00 72.69 80 PRO A N 1
ATOM 597 C CA . PRO A 1 80 ? 12.023 0.965 0.448 1.00 72.69 80 PRO A CA 1
ATOM 598 C C . PRO A 1 80 ? 11.471 2.392 0.308 1.00 72.69 80 PRO A C 1
ATOM 600 O O . PRO A 1 80 ? 11.107 2.812 -0.787 1.00 72.69 80 PRO A O 1
ATOM 603 N N . ILE A 1 81 ? 11.460 3.145 1.414 1.00 69.38 81 ILE A N 1
ATOM 604 C CA . ILE A 1 81 ? 10.992 4.540 1.431 1.00 69.38 81 ILE A CA 1
ATOM 605 C C . ILE A 1 81 ? 12.015 5.438 0.728 1.00 69.38 81 ILE A C 1
ATOM 607 O O . ILE A 1 81 ? 13.153 5.563 1.175 1.00 69.38 81 ILE A O 1
ATOM 611 N N . ASN A 1 82 ? 11.623 6.121 -0.342 1.00 62.59 82 ASN A N 1
ATOM 612 C CA . ASN A 1 82 ? 12.455 7.147 -0.973 1.00 62.59 82 ASN A CA 1
ATOM 613 C C . ASN A 1 82 ? 12.353 8.468 -0.174 1.00 62.59 82 ASN A C 1
ATOM 615 O O . ASN A 1 82 ? 11.236 8.856 0.169 1.00 62.59 82 ASN A O 1
ATOM 619 N N . PRO A 1 83 ? 13.446 9.210 0.119 1.00 54.34 83 PRO A N 1
ATOM 620 C CA . PRO A 1 83 ? 14.857 9.016 -0.255 1.00 54.34 83 PRO A CA 1
ATOM 621 C C . PRO A 1 83 ? 15.742 8.349 0.800 1.00 54.34 83 PRO A C 1
ATOM 623 O O . PRO A 1 83 ? 16.929 8.145 0.557 1.00 54.34 83 PRO A O 1
ATOM 626 N N . THR A 1 84 ? 15.203 8.014 1.970 1.00 60.06 84 THR A N 1
ATOM 627 C CA . THR A 1 84 ? 15.991 7.474 3.090 1.00 60.06 84 THR A CA 1
ATOM 628 C C . THR A 1 84 ? 16.367 6.002 2.920 1.00 60.06 84 THR A C 1
ATOM 630 O O . THR A 1 84 ? 17.229 5.509 3.638 1.00 60.06 84 THR A O 1
ATOM 633 N N . MET A 1 85 ? 15.750 5.299 1.964 1.00 62.12 85 MET A N 1
ATOM 634 C CA . MET A 1 85 ? 15.857 3.852 1.744 1.00 62.12 85 MET A CA 1
ATOM 635 C C . MET A 1 85 ? 15.540 3.027 2.999 1.00 62.12 85 MET A C 1
ATOM 637 O O . MET A 1 85 ? 15.982 1.881 3.130 1.00 62.12 85 MET A O 1
ATOM 641 N N . ASN A 1 86 ? 14.750 3.594 3.916 1.00 66.25 86 ASN A N 1
ATOM 642 C CA . ASN A 1 86 ? 14.357 2.915 5.141 1.00 66.25 86 ASN A CA 1
ATOM 643 C C . ASN A 1 86 ? 13.502 1.689 4.806 1.00 66.25 86 ASN A C 1
ATOM 645 O O . ASN A 1 86 ? 12.572 1.747 3.993 1.00 66.25 86 ASN A O 1
ATOM 649 N N . LYS A 1 87 ? 13.844 0.567 5.444 1.00 71.38 87 LYS A N 1
ATOM 650 C CA . LYS A 1 87 ? 13.074 -0.675 5.391 1.00 71.38 87 LYS A CA 1
ATOM 651 C C . LYS A 1 87 ? 12.101 -0.679 6.558 1.00 71.38 87 LYS A C 1
ATOM 653 O O . LYS A 1 87 ? 12.501 -0.400 7.684 1.00 71.38 87 LYS A O 1
ATOM 658 N N . LEU A 1 88 ? 10.850 -1.002 6.269 1.00 82.94 88 LEU A N 1
ATOM 659 C CA . LEU A 1 88 ? 9.822 -1.187 7.283 1.00 82.94 88 LEU A CA 1
ATOM 660 C C . LEU A 1 88 ? 9.740 -2.663 7.664 1.00 82.94 88 LEU A C 1
ATOM 662 O O . LEU A 1 88 ? 10.020 -3.535 6.836 1.00 82.94 88 LEU A O 1
ATOM 666 N N . ASP A 1 89 ? 9.347 -2.935 8.905 1.00 88.00 89 ASP A N 1
ATOM 667 C CA . ASP A 1 89 ? 9.042 -4.289 9.358 1.00 88.00 89 ASP A CA 1
ATOM 668 C C . ASP A 1 89 ? 7.661 -4.701 8.830 1.00 88.00 89 ASP A C 1
ATOM 670 O O . ASP A 1 89 ? 6.614 -4.425 9.419 1.00 88.00 89 ASP A O 1
ATOM 674 N N . LEU A 1 90 ? 7.662 -5.316 7.649 1.00 88.25 90 LEU A N 1
ATOM 675 C CA . LEU A 1 90 ? 6.440 -5.711 6.952 1.00 88.25 90 LEU A CA 1
ATOM 676 C C . LEU A 1 90 ? 5.735 -6.893 7.626 1.00 88.25 90 LEU A C 1
ATOM 678 O O . LEU A 1 90 ? 4.519 -6.999 7.489 1.00 88.25 90 LEU A O 1
ATOM 682 N N . GLU A 1 91 ? 6.457 -7.744 8.365 1.00 89.69 91 GLU A N 1
ATOM 683 C CA . GLU A 1 91 ? 5.857 -8.838 9.139 1.00 89.69 91 GLU A CA 1
ATOM 684 C C . GLU A 1 91 ? 5.067 -8.275 10.323 1.00 89.69 91 GLU A C 1
ATOM 686 O O . GLU A 1 91 ? 3.914 -8.659 10.536 1.00 89.69 91 GLU A O 1
ATOM 691 N N . MET A 1 92 ? 5.636 -7.297 11.036 1.00 92.94 92 MET A N 1
ATOM 692 C CA . MET A 1 92 ? 4.937 -6.571 12.097 1.00 92.94 92 MET A CA 1
ATOM 693 C C . MET A 1 92 ? 3.683 -5.876 11.556 1.00 92.94 92 MET A C 1
ATOM 695 O O . MET A 1 92 ? 2.591 -6.053 12.102 1.00 92.94 92 MET A O 1
ATOM 699 N N . ILE A 1 93 ? 3.800 -5.150 10.440 1.00 92.31 93 ILE A N 1
ATOM 700 C CA . ILE A 1 93 ? 2.661 -4.448 9.830 1.00 92.31 93 ILE A CA 1
ATOM 701 C C . ILE A 1 93 ? 1.574 -5.442 9.391 1.00 92.31 93 ILE A C 1
ATOM 703 O O . ILE A 1 93 ? 0.390 -5.219 9.660 1.00 92.31 93 ILE A O 1
ATOM 707 N N . ALA A 1 94 ? 1.955 -6.555 8.756 1.00 92.25 94 ALA A N 1
ATOM 708 C CA . ALA A 1 94 ? 1.032 -7.618 8.363 1.00 92.25 94 ALA A CA 1
ATOM 709 C C . ALA A 1 94 ? 0.321 -8.242 9.571 1.00 92.25 94 ALA A C 1
ATOM 711 O O . ALA A 1 94 ? -0.890 -8.482 9.531 1.00 92.25 94 ALA A O 1
ATOM 712 N N . GLN A 1 95 ? 1.042 -8.466 10.672 1.00 92.81 95 GLN A N 1
ATOM 713 C CA . GLN A 1 95 ? 0.470 -8.994 11.904 1.00 92.81 95 GLN A CA 1
ATOM 714 C C . GLN A 1 95 ? -0.568 -8.037 12.502 1.00 92.81 95 GLN A C 1
ATOM 716 O O . GLN A 1 95 ? -1.665 -8.481 12.851 1.00 92.81 95 GLN A O 1
ATOM 721 N N . VAL A 1 96 ? -0.265 -6.738 12.576 1.00 93.50 96 VAL A N 1
ATOM 722 C CA . VAL A 1 96 ? -1.205 -5.724 13.079 1.00 93.50 96 VAL A CA 1
ATOM 723 C C . VAL A 1 96 ? -2.434 -5.614 12.179 1.00 93.50 96 VAL A C 1
ATOM 725 O O . VAL A 1 96 ? -3.559 -5.574 12.685 1.00 93.50 96 VAL A O 1
ATOM 728 N N . GLY A 1 97 ? -2.242 -5.635 10.856 1.00 92.50 97 GLY A N 1
ATOM 729 C CA . GLY A 1 97 ? -3.342 -5.641 9.892 1.00 92.50 97 GLY A CA 1
ATOM 730 C C . GLY A 1 97 ? -4.274 -6.834 10.104 1.00 92.50 97 GLY A C 1
ATOM 731 O O . GLY A 1 97 ? -5.484 -6.672 10.257 1.00 92.50 97 GLY A O 1
ATOM 732 N N . LYS A 1 98 ? -3.701 -8.033 10.258 1.00 92.94 98 LYS A N 1
ATOM 733 C CA . LYS A 1 98 ? -4.455 -9.259 10.542 1.00 92.94 98 LYS A CA 1
ATOM 734 C C . LYS A 1 98 ? -5.205 -9.207 11.875 1.00 92.94 98 LYS A C 1
ATOM 736 O O 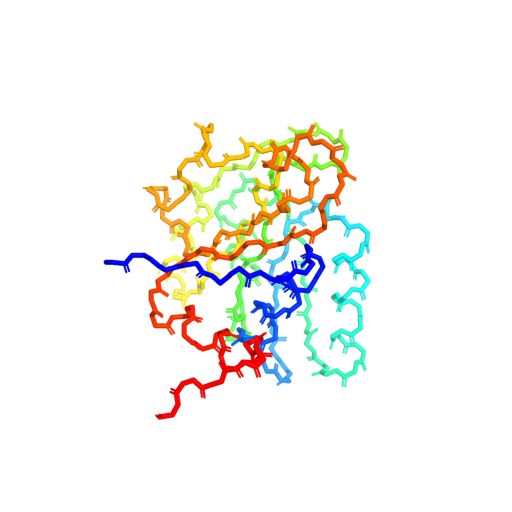. LYS A 1 98 ? -6.330 -9.696 11.942 1.00 92.94 98 LYS A O 1
ATOM 741 N N . GLN A 1 99 ? -4.612 -8.628 12.920 1.00 92.88 99 GLN A N 1
ATOM 742 C CA . GLN A 1 99 ? -5.259 -8.471 14.231 1.00 92.88 99 GLN A CA 1
ATOM 743 C C . GLN A 1 99 ? -6.496 -7.570 14.168 1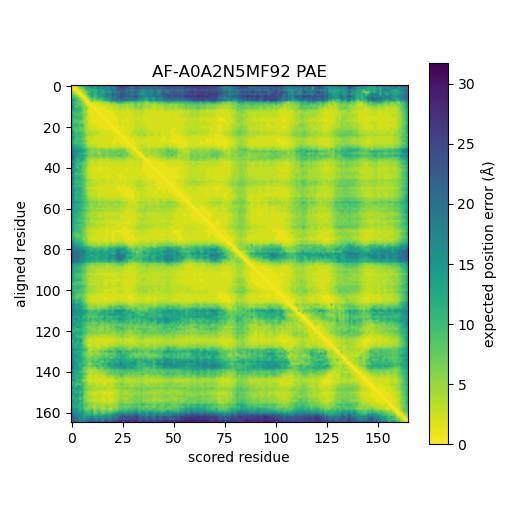.00 92.88 99 GLN A C 1
ATOM 745 O O . GLN A 1 99 ? -7.484 -7.852 14.841 1.00 92.88 99 GLN A O 1
ATOM 750 N N . HIS A 1 100 ? -6.459 -6.528 13.337 1.00 93.06 100 HIS A N 1
ATOM 751 C CA . HIS A 1 100 ? -7.557 -5.571 13.182 1.00 93.06 100 HIS A CA 1
ATOM 752 C C . HIS A 1 100 ? -8.485 -5.892 12.002 1.00 93.06 100 HIS A C 1
ATOM 754 O O . HIS A 1 100 ? -9.458 -5.178 11.775 1.00 93.06 100 HIS A O 1
ATOM 760 N N . GLY A 1 101 ? -8.208 -6.961 11.249 1.00 92.69 101 GLY A N 1
ATOM 761 C CA . GLY A 1 101 ? -8.994 -7.353 10.080 1.00 92.69 101 GLY A CA 1
ATOM 762 C C . GLY A 1 101 ? -8.880 -6.388 8.897 1.00 92.69 101 GLY A C 1
ATOM 763 O O . GLY A 1 101 ? -9.766 -6.383 8.045 1.00 92.69 101 GLY A O 1
ATOM 764 N N . ILE A 1 102 ? -7.811 -5.587 8.835 1.00 93.88 102 ILE A N 1
ATOM 765 C CA . ILE A 1 102 ? -7.572 -4.621 7.758 1.00 93.88 102 ILE A CA 1
ATOM 766 C C . ILE A 1 102 ? -6.502 -5.146 6.787 1.00 93.88 102 ILE A C 1
ATOM 768 O O . ILE A 1 102 ? -5.474 -5.670 7.227 1.00 93.88 102 ILE A O 1
ATOM 772 N N . PRO A 1 103 ? -6.709 -5.019 5.467 1.00 94.31 103 PRO A N 1
ATOM 773 C CA . PRO A 1 103 ? -5.739 -5.455 4.475 1.00 94.31 103 PRO A CA 1
ATOM 774 C C . PRO A 1 103 ? -4.504 -4.551 4.458 1.00 94.31 103 PRO A C 1
ATOM 776 O O . PRO A 1 103 ? -4.602 -3.322 4.562 1.00 94.31 103 PRO A O 1
ATOM 779 N N . VAL A 1 104 ? -3.342 -5.171 4.251 1.00 94.50 104 VAL A N 1
ATOM 780 C CA . VAL A 1 104 ? -2.066 -4.466 4.067 1.00 94.50 104 VAL A CA 1
ATOM 781 C C . VAL A 1 104 ? -1.691 -4.444 2.588 1.00 94.50 104 VAL A C 1
ATOM 783 O O . VAL A 1 104 ? -1.510 -5.492 1.961 1.00 94.50 104 VAL A O 1
ATOM 786 N N . VAL A 1 105 ? -1.566 -3.233 2.044 1.00 94.06 105 VAL A N 1
ATOM 787 C CA . VAL A 1 105 ? -1.124 -2.948 0.678 1.00 94.06 105 VAL A CA 1
ATOM 788 C C . VAL A 1 105 ? 0.324 -2.481 0.720 1.00 94.06 105 VAL A C 1
ATOM 790 O O . VAL A 1 105 ? 0.631 -1.504 1.399 1.00 94.06 105 VAL A O 1
ATOM 793 N N . VAL A 1 106 ? 1.203 -3.145 -0.028 1.00 91.44 106 VAL A N 1
ATOM 794 C CA . VAL A 1 106 ? 2.623 -2.782 -0.101 1.00 91.44 106 VAL A CA 1
ATOM 795 C C . VAL A 1 106 ? 3.032 -2.477 -1.536 1.00 91.44 106 VAL A C 1
ATOM 797 O O .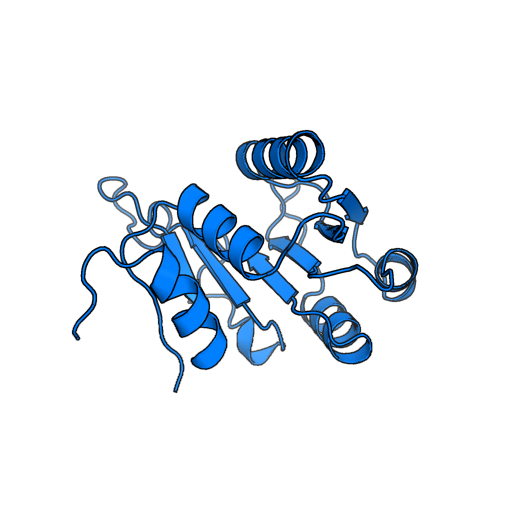 VAL A 1 106 ? 2.966 -3.350 -2.399 1.00 91.44 106 VAL A O 1
ATOM 800 N N . ASP A 1 107 ? 3.502 -1.259 -1.794 1.00 87.25 107 ASP A N 1
ATOM 801 C CA . ASP A 1 107 ? 4.252 -0.926 -3.002 1.00 87.25 107 ASP A CA 1
ATOM 802 C C . ASP A 1 107 ? 5.702 -1.379 -2.840 1.00 87.25 107 ASP A C 1
ATOM 804 O O . ASP A 1 107 ? 6.473 -0.819 -2.059 1.00 87.25 107 ASP A O 1
ATOM 808 N N . ASN A 1 108 ? 6.046 -2.432 -3.581 1.00 82.94 108 ASN A N 1
ATOM 809 C CA . ASN A 1 108 ? 7.344 -3.090 -3.562 1.00 82.94 108 ASN A CA 1
ATOM 810 C C . ASN A 1 108 ? 8.104 -2.868 -4.880 1.00 82.94 108 ASN A C 1
ATOM 812 O O . ASN A 1 108 ? 8.842 -3.731 -5.374 1.00 82.94 108 ASN A O 1
ATOM 816 N N . THR A 1 109 ? 7.881 -1.716 -5.514 1.00 76.00 109 THR A N 1
ATOM 817 C CA . THR A 1 109 ? 8.506 -1.347 -6.789 1.00 76.00 109 THR A CA 1
ATOM 818 C C . THR A 1 109 ? 10.036 -1.425 -6.745 1.00 76.00 109 THR A C 1
ATOM 820 O O . THR A 1 109 ? 10.648 -1.815 -7.740 1.00 76.00 109 THR A O 1
ATOM 823 N N . PHE A 1 110 ? 10.661 -1.091 -5.613 1.00 70.12 110 PHE A N 1
ATOM 824 C CA . PHE A 1 110 ? 12.120 -1.023 -5.491 1.00 70.12 110 PHE A CA 1
ATOM 825 C C . PHE A 1 110 ? 12.790 -2.382 -5.274 1.00 70.12 110 PHE A C 1
ATOM 827 O O . PHE A 1 110 ? 13.799 -2.656 -5.921 1.00 70.12 110 PHE A O 1
ATOM 834 N N . SER A 1 111 ? 12.261 -3.241 -4.396 1.00 66.00 111 SER A N 1
ATOM 835 C CA . SER A 1 111 ? 12.926 -4.519 -4.100 1.00 66.00 111 SER A CA 1
ATOM 836 C C . SER A 1 111 ? 12.607 -5.612 -5.115 1.00 66.00 111 SER A C 1
ATOM 838 O O . SER A 1 111 ? 13.352 -6.582 -5.194 1.00 66.00 111 SER A O 1
ATOM 840 N N . THR A 1 112 ? 11.570 -5.456 -5.947 1.00 68.50 112 THR A N 1
ATOM 841 C CA . THR A 1 112 ? 11.123 -6.458 -6.938 1.00 68.50 112 THR A CA 1
ATOM 842 C C . THR A 1 112 ? 10.671 -7.788 -6.294 1.00 68.50 112 THR A C 1
ATOM 844 O O . THR A 1 112 ? 11.068 -8.121 -5.173 1.00 68.50 112 THR A O 1
ATOM 847 N N . PRO A 1 113 ? 9.853 -8.612 -6.977 1.00 65.81 113 PRO A N 1
ATOM 848 C CA . PRO A 1 113 ? 9.431 -9.906 -6.427 1.00 65.81 113 PRO A CA 1
ATOM 849 C C . PRO A 1 113 ? 10.576 -10.929 -6.318 1.00 65.81 113 PRO A C 1
ATOM 851 O O . PRO A 1 113 ? 10.418 -11.961 -5.670 1.00 65.81 113 PRO A O 1
ATOM 854 N N . TYR A 1 114 ? 11.732 -10.661 -6.940 1.00 61.81 114 TYR A N 1
ATOM 855 C CA . TYR A 1 114 ? 12.905 -11.529 -6.847 1.00 61.81 114 TYR A CA 1
ATOM 856 C C . TYR A 1 114 ? 13.584 -11.446 -5.470 1.00 61.81 114 TYR A C 1
ATOM 858 O O . TYR A 1 114 ? 14.070 -12.461 -4.977 1.00 61.81 114 TYR A O 1
ATOM 866 N N . LEU A 1 115 ? 13.598 -10.266 -4.832 1.00 66.88 115 LEU A N 1
ATOM 867 C CA . LEU A 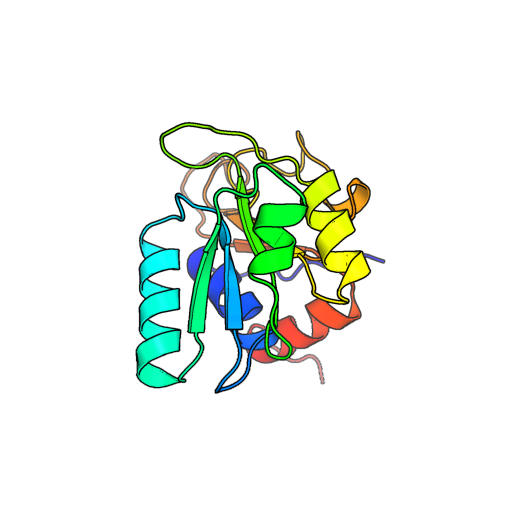1 115 ? 14.282 -10.067 -3.545 1.00 66.88 115 LEU A CA 1
ATOM 868 C C . LEU A 1 115 ? 13.352 -10.203 -2.334 1.00 66.88 115 LEU A C 1
ATOM 870 O O . LEU A 1 115 ? 13.824 -10.547 -1.253 1.00 66.88 115 LEU A O 1
ATOM 874 N N . GLN A 1 116 ? 12.054 -9.922 -2.485 1.00 73.19 116 GLN A N 1
ATOM 875 C CA . GLN A 1 116 ? 11.095 -9.957 -1.377 1.00 73.19 116 GLN A CA 1
ATOM 876 C C . GLN A 1 116 ? 9.790 -10.650 -1.780 1.00 73.19 116 GLN A C 1
ATOM 878 O O . GLN A 1 116 ? 9.077 -10.196 -2.675 1.00 73.19 116 GLN A O 1
ATOM 883 N N . ARG A 1 117 ? 9.448 -11.730 -1.067 1.00 78.81 117 ARG A N 1
ATOM 884 C CA . ARG A 1 117 ? 8.179 -12.458 -1.213 1.00 78.81 117 ARG A CA 1
ATOM 885 C C . ARG A 1 117 ? 7.192 -12.018 -0.139 1.00 78.81 117 ARG A C 1
ATOM 887 O O . ARG A 1 117 ? 6.903 -12.745 0.799 1.00 78.81 117 ARG A O 1
ATOM 894 N N . LEU A 1 118 ? 6.676 -10.803 -0.282 1.00 80.12 118 LEU A N 1
ATOM 895 C CA . LEU A 1 118 ? 5.857 -10.151 0.749 1.00 80.12 118 LEU A CA 1
ATOM 896 C C . LEU A 1 118 ? 4.565 -10.897 1.108 1.00 80.12 118 LEU A C 1
ATOM 898 O O . LEU A 1 118 ? 4.076 -10.781 2.227 1.00 80.12 118 LEU A O 1
ATOM 902 N N . LEU A 1 119 ? 4.028 -11.696 0.184 1.00 79.44 119 LEU A N 1
ATOM 903 C CA . LEU A 1 119 ? 2.874 -12.553 0.468 1.00 79.44 119 LEU A CA 1
ATOM 904 C C . LEU A 1 119 ? 3.203 -13.640 1.504 1.00 79.44 119 LEU A C 1
ATOM 906 O O . LEU A 1 119 ? 2.337 -13.996 2.300 1.00 79.44 119 LEU A O 1
ATOM 910 N N . ASP A 1 120 ? 4.447 -14.131 1.526 1.00 81.06 120 ASP A N 1
ATOM 911 C CA . ASP A 1 120 ? 4.910 -15.106 2.523 1.00 81.06 120 ASP A CA 1
ATOM 912 C C . ASP A 1 120 ? 5.040 -14.452 3.910 1.00 81.06 120 ASP A C 1
ATOM 914 O O . ASP A 1 120 ? 4.912 -15.125 4.929 1.00 81.06 120 ASP A O 1
ATOM 918 N N . TRP A 1 121 ? 5.231 -13.129 3.949 1.00 82.12 121 TRP A N 1
ATOM 919 C CA . TRP A 1 121 ? 5.318 -12.313 5.168 1.00 82.12 121 TRP A CA 1
ATOM 920 C C . TRP A 1 121 ? 3.946 -11.847 5.674 1.00 82.12 121 TRP A C 1
ATOM 922 O O . TRP A 1 121 ? 3.849 -11.116 6.654 1.00 82.12 121 TRP A O 1
ATOM 932 N N . GLY A 1 122 ? 2.865 -12.282 5.018 1.00 80.81 122 GLY A N 1
ATOM 933 C C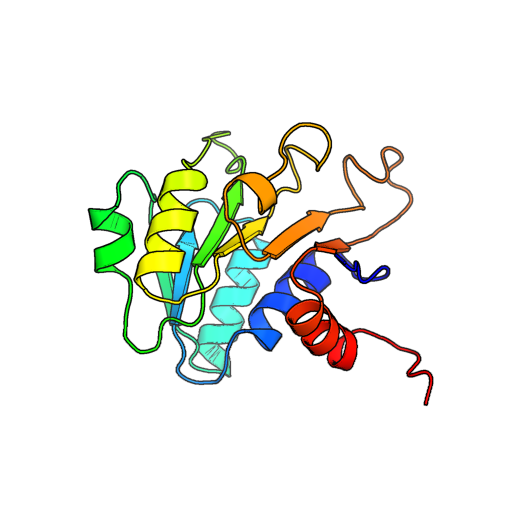A . GLY A 1 122 ? 1.493 -12.012 5.439 1.00 80.81 122 GLY A CA 1
ATOM 934 C C . GLY A 1 122 ? 0.873 -10.739 4.863 1.00 80.81 122 GLY A C 1
ATOM 935 O O . GLY A 1 122 ? -0.249 -10.414 5.245 1.00 80.81 122 GLY A O 1
ATOM 936 N N . CYS A 1 123 ? 1.539 -10.037 3.941 1.00 86.31 123 CYS A N 1
ATOM 937 C CA . CYS A 1 123 ? 0.919 -8.924 3.222 1.00 86.31 123 CYS A CA 1
ATOM 938 C C . CYS A 1 123 ? -0.186 -9.438 2.281 1.00 86.31 123 CYS A C 1
ATOM 940 O O . CYS A 1 123 ? -0.022 -10.464 1.619 1.00 86.31 123 CYS A O 1
ATOM 942 N N . ASP A 1 124 ? -1.309 -8.722 2.184 1.00 88.38 124 ASP A N 1
ATOM 943 C CA . ASP A 1 124 ? -2.450 -9.164 1.372 1.00 88.38 124 ASP A CA 1
ATOM 944 C C . ASP A 1 124 ? -2.324 -8.773 -0.101 1.00 88.38 124 ASP A C 1
ATOM 946 O O . ASP A 1 124 ? -2.748 -9.529 -0.985 1.00 88.38 124 ASP A O 1
ATOM 950 N N . ILE A 1 125 ? -1.800 -7.570 -0.358 1.00 91.31 125 ILE A N 1
ATOM 951 C CA . ILE A 1 125 ? -1.763 -6.955 -1.684 1.00 91.31 125 ILE A CA 1
ATOM 952 C C . ILE A 1 125 ? -0.380 -6.360 -1.917 1.00 91.31 125 ILE A C 1
ATOM 954 O O . ILE A 1 125 ? 0.112 -5.565 -1.119 1.00 91.31 125 ILE A O 1
ATOM 958 N N . VAL A 1 126 ? 0.232 -6.720 -3.042 1.00 89.56 126 VAL A N 1
ATOM 959 C CA . VAL A 1 126 ? 1.542 -6.220 -3.457 1.00 89.56 126 VAL A CA 1
ATOM 960 C C . VAL A 1 126 ? 1.412 -5.501 -4.792 1.00 89.56 126 VAL A C 1
ATOM 962 O O . VAL A 1 126 ? 0.843 -6.033 -5.749 1.00 89.56 126 VAL A O 1
ATOM 965 N N . LEU A 1 127 ? 1.953 -4.291 -4.847 1.00 88.00 127 LEU A N 1
ATOM 966 C CA . LEU A 1 127 ? 2.006 -3.433 -6.020 1.00 88.00 127 LEU A CA 1
ATOM 967 C C . LEU A 1 127 ? 3.439 -3.368 -6.551 1.00 88.00 127 LEU A C 1
ATOM 969 O O . LEU A 1 127 ? 4.398 -3.303 -5.782 1.00 88.00 127 LEU A O 1
ATOM 973 N N . HIS A 1 128 ? 3.584 -3.356 -7.874 1.00 85.06 128 HIS A N 1
ATOM 974 C CA . HIS A 1 128 ? 4.864 -3.106 -8.530 1.00 85.06 128 HIS A CA 1
ATOM 975 C C . HIS A 1 128 ? 4.697 -2.217 -9.759 1.00 85.06 128 HIS A C 1
ATOM 977 O O . HIS A 1 128 ? 3.814 -2.436 -10.589 1.00 85.06 128 HIS A O 1
ATOM 983 N N . SER A 1 129 ? 5.628 -1.287 -9.958 1.00 81.12 129 SER A N 1
ATOM 984 C CA . SER A 1 129 ? 5.850 -0.681 -11.266 1.00 81.12 129 SER A CA 1
ATOM 985 C C . SER A 1 129 ? 6.590 -1.658 -12.178 1.00 81.12 129 SER A C 1
ATOM 987 O O . SER A 1 129 ? 7.794 -1.887 -12.031 1.00 81.12 129 SER A O 1
ATOM 989 N N . ALA A 1 130 ? 5.882 -2.188 -13.176 1.00 76.44 130 ALA A N 1
ATOM 990 C CA . ALA A 1 130 ? 6.511 -2.942 -14.248 1.00 76.44 130 ALA A CA 1
ATOM 991 C C . ALA A 1 130 ? 7.414 -2.058 -15.126 1.00 76.44 130 ALA A C 1
ATOM 993 O O . ALA A 1 130 ? 8.371 -2.562 -15.692 1.00 76.44 130 ALA A O 1
ATOM 994 N N . THR A 1 131 ? 7.179 -0.741 -15.170 1.00 69.62 131 THR A N 1
ATOM 995 C CA . THR A 1 131 ? 7.997 0.242 -15.912 1.00 69.62 131 THR A CA 1
ATOM 996 C C . THR A 1 131 ? 9.470 0.262 -15.509 1.00 69.62 131 THR A C 1
ATOM 998 O O . THR A 1 131 ? 10.329 0.645 -16.297 1.00 69.62 131 THR A O 1
ATOM 1001 N N . LYS A 1 132 ? 9.763 -0.066 -14.247 1.00 74.88 132 LYS A N 1
ATOM 1002 C CA . LYS A 1 132 ? 11.093 0.097 -13.653 1.00 74.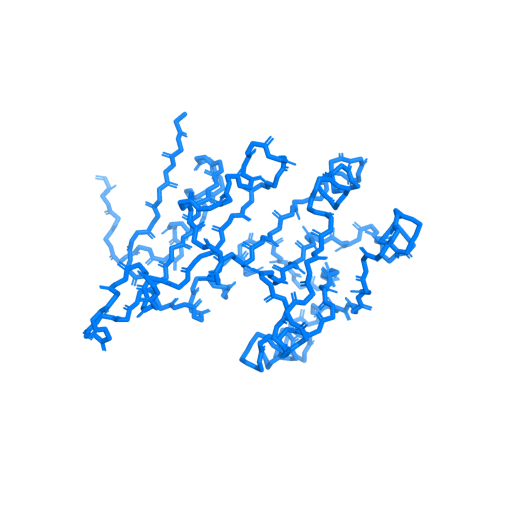88 132 LYS A CA 1
ATOM 1003 C C . LYS A 1 132 ? 11.925 -1.168 -13.858 1.00 74.88 132 LYS A C 1
ATOM 1005 O O . LYS A 1 132 ? 12.190 -1.568 -14.985 1.00 74.88 132 LYS A O 1
ATOM 1010 N N . TYR A 1 133 ? 12.326 -1.808 -12.764 1.00 68.25 133 TYR A N 1
ATOM 1011 C CA . TYR A 1 133 ? 13.232 -2.953 -12.767 1.00 68.25 133 TYR A CA 1
ATOM 1012 C C . TYR A 1 133 ? 12.669 -4.190 -13.475 1.00 68.25 133 TYR A C 1
ATOM 1014 O O . TYR A 1 133 ? 13.441 -5.011 -13.952 1.00 68.25 133 TYR A O 1
ATOM 1022 N N . ILE A 1 134 ? 11.342 -4.327 -13.556 1.00 74.19 134 ILE A N 1
ATOM 1023 C CA . ILE A 1 134 ? 10.697 -5.476 -14.206 1.00 74.19 134 ILE A CA 1
ATOM 1024 C C . ILE A 1 134 ? 10.802 -5.378 -15.736 1.00 74.19 134 ILE A C 1
ATOM 1026 O O . ILE A 1 134 ? 11.120 -6.369 -16.381 1.00 74.19 134 ILE A O 1
ATOM 1030 N N . CYS A 1 135 ? 10.563 -4.201 -16.322 1.00 76.00 135 CYS A N 1
ATOM 1031 C CA . CYS A 1 135 ? 10.790 -3.947 -17.746 1.00 76.00 135 CYS A CA 1
ATOM 1032 C C . CYS A 1 135 ? 12.291 -3.881 -18.051 1.00 76.00 135 CYS A C 1
ATOM 1034 O O . CYS A 1 135 ? 12.749 -4.458 -19.034 1.00 76.00 135 CYS A O 1
ATOM 1036 N N . GLY A 1 136 ? 13.067 -3.179 -17.219 1.00 71.81 136 GLY A N 1
ATOM 1037 C CA . GLY A 1 136 ? 14.526 -3.087 -17.324 1.00 71.81 136 GLY A CA 1
ATOM 1038 C C . GLY A 1 136 ? 15.055 -2.253 -18.500 1.00 71.81 136 GLY A C 1
ATOM 1039 O O . GLY A 1 136 ? 16.231 -1.902 -18.490 1.00 71.81 136 GLY A O 1
ATOM 1040 N N . HIS A 1 137 ? 14.204 -1.892 -19.468 1.00 78.44 137 HIS A N 1
ATOM 1041 C CA . HIS A 1 137 ? 14.594 -1.216 -20.714 1.00 78.44 137 HIS A CA 1
ATOM 1042 C C . HIS A 1 137 ? 13.948 0.169 -20.894 1.00 78.44 137 HIS A C 1
ATOM 1044 O O . HIS A 1 137 ? 14.353 0.926 -21.771 1.00 78.44 137 HIS A O 1
ATOM 1050 N N . GLY A 1 138 ? 12.990 0.541 -20.035 1.00 72.88 138 GLY A N 1
ATOM 1051 C CA . GLY A 1 138 ? 12.379 1.876 -20.020 1.00 72.88 138 GLY A CA 1
ATOM 1052 C C . GLY A 1 138 ? 11.456 2.181 -21.207 1.00 72.88 138 GLY A C 1
ATOM 1053 O O . GLY A 1 138 ? 11.069 3.332 -21.390 1.00 72.88 138 GLY A O 1
ATOM 1054 N N . ASP A 1 139 ? 11.099 1.170 -21.994 1.00 81.69 139 ASP A N 1
ATOM 1055 C CA . ASP A 1 139 ? 10.269 1.252 -23.198 1.00 81.69 139 ASP A CA 1
ATOM 1056 C C . ASP A 1 139 ? 8.807 0.829 -22.963 1.00 81.69 139 ASP A C 1
ATOM 1058 O O . ASP A 1 139 ? 7.942 1.083 -23.801 1.00 81.69 139 ASP A O 1
ATOM 1062 N N . VAL A 1 140 ? 8.504 0.245 -21.800 1.00 78.00 140 VAL A N 1
ATOM 1063 C CA . VAL A 1 140 ? 7.153 -0.164 -21.397 1.00 78.00 140 VAL A CA 1
ATOM 1064 C C . VAL A 1 140 ? 6.731 0.578 -20.137 1.00 78.00 140 VAL A C 1
ATOM 1066 O O . VAL A 1 140 ? 7.462 0.615 -19.151 1.00 78.00 140 VAL A O 1
ATOM 1069 N N . VAL A 1 141 ? 5.507 1.114 -20.125 1.00 79.31 141 VAL A N 1
ATOM 1070 C CA . VAL A 1 141 ? 4.865 1.613 -18.902 1.00 79.31 141 VAL A CA 1
ATOM 1071 C C . VAL A 1 141 ? 3.840 0.593 -18.432 1.00 79.31 141 VAL A C 1
ATOM 1073 O O . VAL A 1 141 ? 2.881 0.307 -19.140 1.00 79.31 141 VAL A O 1
ATOM 1076 N N . GLY A 1 142 ? 4.040 0.058 -17.229 1.00 78.56 142 GLY A N 1
ATOM 1077 C CA . GLY A 1 142 ? 3.199 -0.999 -16.683 1.00 78.56 142 GLY A CA 1
ATOM 1078 C C . GLY A 1 142 ? 3.167 -0.993 -15.155 1.00 78.56 142 GLY A C 1
ATOM 1079 O O . GLY A 1 142 ? 4.119 -0.567 -14.503 1.00 78.56 142 GLY A O 1
ATOM 1080 N N . GLY A 1 143 ? 2.083 -1.490 -14.582 1.00 83.00 143 GLY A N 1
ATOM 1081 C CA . GLY A 1 143 ? 1.796 -1.627 -13.165 1.00 83.00 143 GLY A CA 1
ATOM 1082 C C . GLY A 1 143 ? 1.163 -2.992 -12.934 1.00 83.00 143 GLY A C 1
ATOM 1083 O O . GLY A 1 143 ? 0.353 -3.450 -13.740 1.00 83.00 143 GLY A O 1
ATOM 1084 N N . LEU A 1 144 ? 1.578 -3.651 -11.861 1.00 84.25 144 LEU A N 1
ATOM 1085 C CA . LEU A 1 144 ? 1.155 -4.996 -11.500 1.00 84.25 144 LEU A CA 1
ATOM 1086 C C . LEU A 1 144 ? 0.554 -4.968 -10.102 1.00 84.25 144 LEU A C 1
ATOM 1088 O O . LEU A 1 144 ? 1.124 -4.365 -9.191 1.00 84.25 144 LEU A O 1
ATOM 1092 N N . VAL A 1 145 ? -0.568 -5.663 -9.946 1.00 87.69 145 VAL A N 1
ATOM 1093 C CA . VAL A 1 145 ? -1.207 -5.926 -8.656 1.00 87.69 145 VAL A CA 1
ATOM 1094 C C . VAL A 1 145 ? -1.217 -7.431 -8.438 1.00 87.69 145 VAL A C 1
ATOM 1096 O O . VAL A 1 145 ? -1.650 -8.186 -9.311 1.00 87.69 145 VAL A O 1
ATOM 1099 N N . VAL A 1 146 ? -0.750 -7.868 -7.273 1.00 88.31 146 VAL A N 1
ATOM 1100 C CA . VAL A 1 146 ? -0.741 -9.276 -6.873 1.00 88.31 146 VAL A CA 1
ATOM 1101 C C . VAL A 1 146 ? -1.435 -9.409 -5.525 1.00 88.31 146 VAL A C 1
ATOM 1103 O O . VAL A 1 146 ? -1.182 -8.634 -4.609 1.00 88.31 146 VAL A O 1
ATOM 1106 N N . GLY A 1 147 ? -2.314 -10.398 -5.394 1.00 89.56 147 GLY A N 1
ATOM 1107 C CA . GLY A 1 147 ? -3.057 -10.648 -4.165 1.00 89.56 147 GLY A CA 1
ATOM 1108 C C . GLY A 1 147 ? -3.973 -11.861 -4.287 1.00 89.56 147 GLY A C 1
ATOM 1109 O O . GLY A 1 147 ? -3.886 -12.653 -5.233 1.00 89.56 147 GLY A O 1
ATOM 1110 N N . LYS A 1 148 ? -4.881 -12.020 -3.321 1.00 87.00 148 LYS A N 1
ATOM 1111 C CA . LYS A 1 148 ? -5.865 -13.114 -3.327 1.00 87.00 148 LYS A CA 1
ATOM 1112 C C . LYS A 1 148 ? -6.792 -12.995 -4.540 1.00 87.00 148 LYS A C 1
ATOM 1114 O O . LYS A 1 148 ? -7.266 -11.909 -4.861 1.00 87.00 148 LYS A O 1
ATOM 1119 N N . LYS A 1 149 ? -7.123 -14.133 -5.165 1.00 85.62 149 LYS A N 1
ATOM 1120 C CA . LYS A 1 149 ? -7.962 -14.205 -6.380 1.00 85.62 149 LYS A CA 1
ATOM 1121 C C . LYS A 1 149 ? -9.258 -13.396 -6.271 1.00 85.62 149 LYS A C 1
ATOM 1123 O O . LYS A 1 149 ? -9.599 -12.675 -7.198 1.00 85.62 149 LYS A O 1
ATOM 1128 N N . GLN A 1 150 ? -9.953 -13.491 -5.138 1.00 85.44 150 GLN A N 1
ATOM 1129 C CA . GLN A 1 150 ? -11.200 -12.756 -4.915 1.00 85.44 150 GLN A CA 1
ATOM 1130 C C . GLN A 1 150 ? -10.998 -11.237 -4.990 1.00 85.44 150 GLN A C 1
ATOM 1132 O O . GLN A 1 150 ? -11.777 -10.560 -5.647 1.00 85.44 150 GLN A O 1
ATOM 1137 N N . PHE A 1 151 ? -9.932 -10.71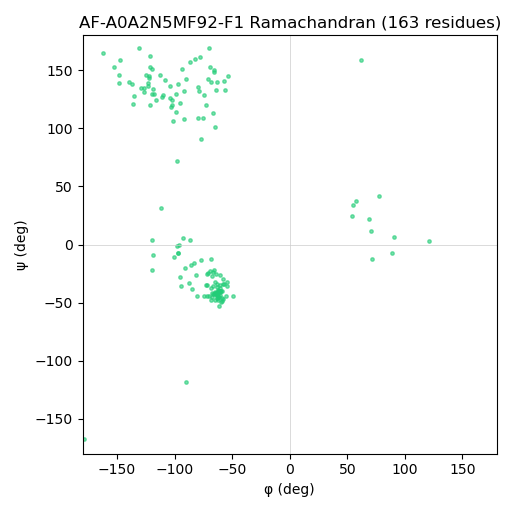7 -4.376 1.00 87.62 151 PHE A N 1
ATOM 1138 C CA . PHE A 1 151 ? -9.608 -9.292 -4.424 1.00 87.62 151 PHE A CA 1
ATOM 1139 C C . PHE A 1 151 ? -9.191 -8.851 -5.832 1.00 87.62 151 PHE A C 1
ATOM 1141 O O . PHE A 1 151 ? -9.687 -7.849 -6.339 1.00 87.62 151 PHE A O 1
ATOM 1148 N N . ILE A 1 152 ? -8.330 -9.630 -6.493 1.00 88.25 152 ILE A N 1
ATOM 1149 C CA . ILE A 1 152 ? -7.879 -9.326 -7.857 1.00 88.25 152 ILE A CA 1
ATOM 1150 C C . ILE A 1 152 ? -9.053 -9.289 -8.834 1.00 88.25 152 ILE A C 1
ATOM 1152 O O . ILE A 1 152 ? -9.086 -8.413 -9.688 1.00 88.25 152 ILE A O 1
ATOM 1156 N N . ASN A 1 153 ? -10.047 -10.166 -8.677 1.00 85.31 153 ASN A N 1
ATOM 1157 C CA . ASN A 1 153 ? -11.263 -10.117 -9.485 1.00 85.31 153 ASN A CA 1
ATOM 1158 C C . ASN A 1 153 ? -12.045 -8.810 -9.272 1.00 85.31 153 ASN A C 1
ATOM 1160 O O . ASN A 1 153 ? -12.501 -8.221 -10.246 1.00 85.31 153 ASN A O 1
ATOM 1164 N N . SER A 1 154 ? -12.165 -8.325 -8.032 1.00 85.19 154 SER A N 1
ATOM 1165 C CA . SER A 1 154 ? -12.818 -7.037 -7.753 1.00 85.19 154 SER A CA 1
ATOM 1166 C C . SER A 1 154 ? -12.094 -5.864 -8.417 1.00 85.19 154 SER A C 1
ATOM 1168 O O . SER A 1 154 ? -12.738 -4.980 -8.972 1.00 85.19 154 SER A O 1
ATOM 1170 N N . VAL A 1 155 ? -10.757 -5.874 -8.409 1.00 85.12 155 VAL A N 1
ATOM 1171 C CA . VAL A 1 155 ? -9.949 -4.866 -9.113 1.00 85.12 155 VAL A CA 1
ATOM 1172 C C . VAL A 1 155 ? -10.100 -5.012 -10.630 1.00 85.12 155 VAL A C 1
ATOM 1174 O O . VAL A 1 155 ? -10.240 -4.017 -11.329 1.00 85.12 155 VAL A O 1
ATOM 1177 N N . ALA A 1 156 ? -10.113 -6.240 -11.147 1.00 83.12 156 ALA A N 1
ATOM 1178 C CA . ALA A 1 156 ? -10.222 -6.525 -12.575 1.00 83.12 156 ALA A CA 1
ATOM 1179 C C . ALA A 1 156 ? -11.522 -5.985 -13.194 1.00 83.12 156 ALA A C 1
ATOM 1181 O O . ALA A 1 156 ? -11.492 -5.496 -14.317 1.00 83.12 156 ALA A O 1
ATOM 1182 N N . ILE A 1 157 ? -12.636 -5.989 -12.452 1.00 81.19 157 ILE A N 1
ATOM 1183 C CA . ILE A 1 157 ? -13.924 -5.439 -12.919 1.00 81.19 157 ILE A CA 1
ATOM 1184 C C . ILE A 1 157 ? -13.812 -3.957 -13.311 1.00 81.19 157 ILE A C 1
ATOM 1186 O O . ILE A 1 157 ? -14.487 -3.521 -14.238 1.00 81.19 157 ILE A O 1
ATOM 1190 N N . ILE A 1 158 ? -12.970 -3.182 -12.621 1.00 79.06 158 ILE A N 1
ATOM 1191 C CA . ILE A 1 158 ? -12.797 -1.746 -12.888 1.00 79.06 158 ILE A CA 1
ATOM 1192 C C . ILE A 1 158 ? -11.586 -1.434 -13.778 1.00 79.06 158 ILE A C 1
ATOM 1194 O O . ILE A 1 158 ? -11.404 -0.279 -14.161 1.00 79.06 158 ILE A O 1
ATOM 1198 N N . THR A 1 159 ? -10.741 -2.423 -14.089 1.00 76.38 159 THR A N 1
ATOM 1199 C CA . THR A 1 159 ? -9.494 -2.205 -14.840 1.00 76.38 159 THR A CA 1
ATOM 1200 C C . THR A 1 159 ? -9.387 -2.953 -16.163 1.00 76.38 159 THR A C 1
ATOM 1202 O O . THR A 1 159 ? -8.603 -2.527 -17.011 1.00 76.38 159 THR A O 1
ATOM 1205 N N . LEU A 1 160 ? -10.132 -4.042 -16.366 1.00 72.12 160 LEU A N 1
ATOM 1206 C CA . LEU A 1 160 ? -10.119 -4.780 -17.625 1.00 72.12 160 LEU A CA 1
ATOM 1207 C C . LEU A 1 160 ? -10.967 -4.069 -18.677 1.00 72.12 160 LEU A C 1
ATOM 1209 O O . LEU A 1 160 ? -12.106 -3.680 -18.434 1.00 72.12 160 LEU A O 1
ATOM 1213 N N . THR A 1 161 ? -10.393 -3.923 -19.867 1.00 58.09 161 THR A N 1
ATOM 1214 C CA . THR A 1 161 ? -11.072 -3.366 -21.042 1.00 58.09 161 THR A CA 1
ATOM 1215 C C . THR A 1 161 ? -11.938 -4.391 -21.765 1.00 58.09 161 THR A C 1
ATOM 1217 O O . THR A 1 161 ? -12.906 -4.005 -22.412 1.00 58.09 161 THR A O 1
ATOM 1220 N N . GLU A 1 162 ? -11.616 -5.680 -21.646 1.00 56.28 162 GLU A N 1
ATOM 1221 C CA . GLU A 1 162 ? -12.416 -6.772 -22.197 1.00 56.28 162 GLU A CA 1
ATOM 1222 C C . GLU A 1 162 ? -12.952 -7.633 -21.053 1.00 56.28 162 GLU A C 1
ATOM 1224 O O . GLU A 1 162 ? -12.204 -8.092 -20.187 1.00 56.28 162 GLU A O 1
ATOM 1229 N N . ILE A 1 163 ? -14.274 -7.796 -21.029 1.00 54.00 163 ILE A N 1
ATOM 1230 C CA . ILE A 1 163 ? -14.975 -8.714 -20.139 1.00 54.00 163 ILE A CA 1
ATOM 1231 C C . ILE A 1 163 ? -15.308 -9.919 -21.011 1.00 54.00 163 ILE A C 1
ATOM 1233 O O . ILE A 1 163 ? -16.193 -9.820 -21.860 1.00 54.00 163 ILE A O 1
ATOM 1237 N N . ASP A 1 164 ? -14.600 -11.033 -20.828 1.00 53.88 164 ASP A N 1
ATOM 1238 C CA . ASP A 1 164 ? -15.063 -12.312 -21.367 1.00 53.88 164 ASP A CA 1
ATOM 1239 C C . ASP A 1 164 ? -16.368 -12.662 -20.634 1.00 53.88 164 ASP A C 1
ATOM 1241 O O . ASP A 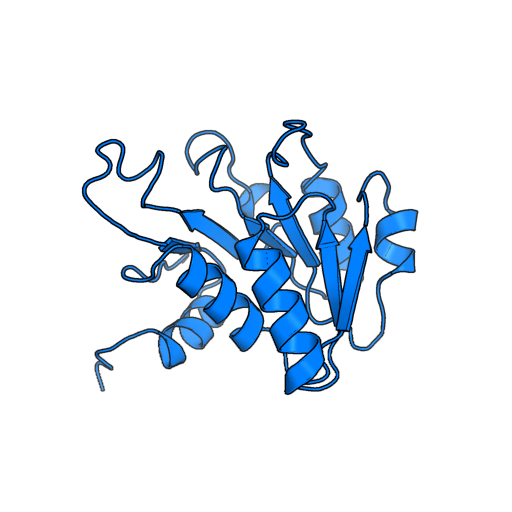1 164 ? -16.354 -13.037 -19.456 1.00 53.88 164 ASP A O 1
ATOM 1245 N N . ALA A 1 165 ? -17.491 -12.413 -21.312 1.00 45.31 165 ALA A N 1
ATOM 1246 C CA . ALA A 1 165 ? -18.847 -12.715 -20.861 1.00 45.31 165 ALA A CA 1
ATOM 1247 C C . ALA A 1 165 ? -19.217 -14.181 -21.121 1.00 45.31 165 ALA A C 1
ATOM 1249 O O . ALA A 1 165 ? -18.830 -14.714 -22.187 1.00 45.31 165 ALA A O 1
#